Protein AF-A0A529HPP5-F1 (afdb_monomer)

Mean predicted aligned error: 4.7 Å

Solvent-accessible surface area (backbone atoms only — not comparable to full-atom values): 9201 Å² total; per-residue (Å²): 69,40,82,50,70,52,82,94,50,58,73,83,54,28,58,55,52,41,50,54,47,54,54,42,57,60,51,52,49,48,51,30,56,78,72,68,47,62,64,49,78,42,59,24,32,61,33,48,43,43,77,64,54,73,67,58,52,51,50,54,37,51,57,53,46,74,45,57,86,37,30,37,36,41,32,25,7,61,39,33,11,56,72,26,48,70,42,56,54,54,44,64,78,62,58,36,95,43,47,44,78,35,76,53,80,51,76,40,75,64,69,95,53,28,31,34,37,31,21,35,18,56,39,77,73,68,89,64,76,64,58,62,63,61,79,76,56,78,64,67,88,90,38,47,77,42,80,42,60,41,79,86,77,96,72,90,74,81,87,81,125

Foldseek 3Di:
DQPDQPVVDDPVVRVVVNVVLLCVLVVVLVVCVVVVHQEDEAQADNDQALDDDLVSLLSSQVSNQVSPPRAYEYAHEARNACVSVVSVVSNVVRHDPRYHYPNDQAWDDDPDAATEGEQHHNYNCPVDDSCVVVVVHDDPPNHHYHYRHYDDDPDPDPPPD

Structure (mmCIF, N/CA/C/O backbone):
data_AF-A0A529HPP5-F1
#
_entry.id   AF-A0A529HPP5-F1
#
loop_
_atom_site.group_PDB
_atom_site.id
_atom_site.type_symbol
_atom_site.label_atom_id
_atom_site.label_alt_id
_atom_site.label_comp_id
_atom_site.label_asym_id
_atom_site.label_entity_id
_atom_site.label_seq_id
_atom_site.pdbx_PDB_ins_code
_atom_site.Cartn_x
_atom_site.Cartn_y
_atom_site.Cartn_z
_atom_site.occupancy
_atom_site.B_iso_or_equiv
_atom_site.auth_seq_id
_atom_site.auth_comp_id
_atom_site.auth_asym_id
_atom_site.auth_atom_id
_atom_site.pdbx_PDB_model_num
ATOM 1 N N . HIS A 1 1 ? 3.121 3.083 -7.745 1.00 93.62 1 HIS A N 1
ATOM 2 C CA . HIS A 1 1 ? 3.763 2.576 -8.975 1.00 93.62 1 HIS A CA 1
ATOM 3 C C . HIS A 1 1 ? 5.286 2.760 -8.934 1.00 93.62 1 HIS A C 1
ATOM 5 O O . HIS A 1 1 ? 5.881 3.402 -9.803 1.00 93.62 1 HIS A O 1
ATOM 11 N N . ILE A 1 2 ? 5.949 2.226 -7.913 1.00 92.81 2 ILE A N 1
ATOM 12 C CA . ILE A 1 2 ? 7.409 2.175 -7.813 1.00 92.81 2 ILE A CA 1
ATOM 13 C C . ILE A 1 2 ? 7.915 1.145 -8.832 1.00 92.81 2 ILE A C 1
ATOM 15 O O . ILE A 1 2 ? 7.305 0.092 -9.012 1.00 92.81 2 ILE A O 1
ATOM 19 N N . GLY A 1 3 ? 9.006 1.466 -9.530 1.00 88.19 3 GLY A N 1
ATOM 20 C CA . GLY A 1 3 ? 9.574 0.596 -10.569 1.00 88.19 3 GLY A CA 1
ATOM 21 C C . GLY A 1 3 ? 9.028 0.810 -11.974 1.00 88.19 3 GLY A C 1
ATOM 22 O O . GLY A 1 3 ? 9.444 0.109 -12.899 1.00 88.19 3 GLY A O 1
ATOM 23 N N . LYS A 1 4 ? 8.149 1.804 -12.163 1.00 90.56 4 LYS A N 1
ATOM 24 C CA . LYS A 1 4 ? 7.633 2.160 -13.484 1.00 90.56 4 LYS A CA 1
ATOM 25 C C . LYS A 1 4 ? 8.774 2.434 -14.456 1.00 90.56 4 LYS A C 1
ATOM 27 O O . LYS A 1 4 ? 9.655 3.256 -14.207 1.00 90.56 4 LYS A O 1
ATOM 32 N N . ARG A 1 5 ? 8.770 1.722 -15.585 1.00 87.19 5 ARG A N 1
ATOM 33 C CA . ARG A 1 5 ? 9.915 1.726 -16.509 1.00 87.19 5 ARG A CA 1
ATOM 34 C C . ARG A 1 5 ? 10.028 2.995 -17.344 1.00 87.19 5 ARG A C 1
ATOM 36 O O . ARG A 1 5 ? 11.147 3.291 -17.743 1.00 87.19 5 ARG A O 1
ATOM 43 N N . PHE A 1 6 ? 8.917 3.698 -17.593 1.00 89.62 6 PHE A N 1
ATOM 44 C CA . PHE A 1 6 ? 8.820 4.880 -18.470 1.00 89.62 6 PHE A CA 1
ATOM 45 C C . PHE A 1 6 ? 9.446 4.660 -19.864 1.00 89.62 6 PHE A C 1
ATOM 47 O O . PHE A 1 6 ? 10.194 5.496 -20.359 1.00 89.62 6 PHE A O 1
ATOM 54 N N . GLY A 1 7 ? 9.155 3.516 -20.498 1.00 87.38 7 GLY A N 1
ATOM 55 C CA . GLY A 1 7 ? 9.781 3.107 -21.768 1.00 87.38 7 GLY A CA 1
ATOM 56 C C . GLY A 1 7 ? 9.559 4.071 -22.941 1.00 87.38 7 GLY A C 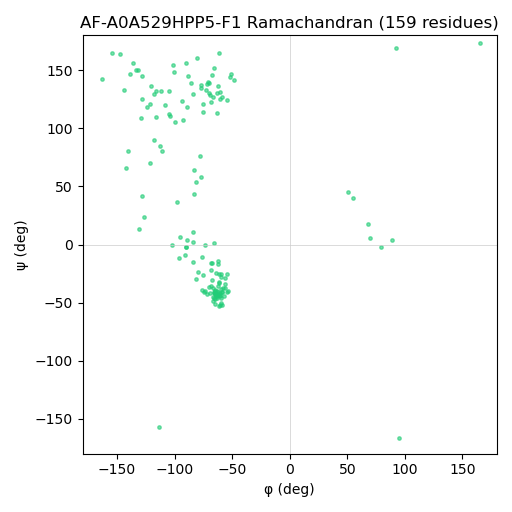1
ATOM 57 O O . GLY A 1 7 ? 10.433 4.188 -23.788 1.00 87.38 7 GLY A O 1
ATOM 58 N N . ASN A 1 8 ? 8.449 4.813 -22.938 1.00 90.69 8 ASN A N 1
ATOM 59 C CA . ASN A 1 8 ? 8.099 5.771 -23.995 1.00 90.69 8 ASN A CA 1
ATOM 60 C C . ASN A 1 8 ? 8.763 7.151 -23.822 1.00 90.69 8 ASN A C 1
ATOM 62 O O . ASN A 1 8 ? 8.473 8.062 -24.589 1.00 90.69 8 ASN A O 1
ATOM 66 N N . MET A 1 9 ? 9.593 7.332 -22.790 1.00 92.62 9 MET A N 1
ATOM 67 C CA . MET A 1 9 ? 10.272 8.596 -22.500 1.00 92.62 9 MET A CA 1
ATOM 68 C C . MET A 1 9 ? 11.734 8.560 -22.969 1.00 92.62 9 MET A C 1
ATOM 70 O O . MET A 1 9 ? 12.323 7.470 -23.008 1.00 92.62 9 MET A O 1
ATOM 74 N N . PRO A 1 10 ? 12.336 9.731 -23.259 1.00 93.06 10 PRO A N 1
ATOM 75 C CA . PRO A 1 10 ? 13.774 9.862 -23.499 1.00 93.06 10 PRO A CA 1
ATOM 76 C C . PRO A 1 10 ? 14.621 9.219 -22.387 1.00 93.06 10 PRO A C 1
ATOM 78 O O . PRO A 1 10 ? 14.214 9.199 -21.221 1.00 93.06 10 PRO A O 1
ATOM 81 N N . GLU A 1 11 ? 15.788 8.669 -22.738 1.00 87.12 11 GLU A N 1
ATOM 82 C CA . GLU A 1 11 ? 16.637 7.897 -21.812 1.00 87.12 11 GLU A CA 1
ATOM 83 C C . GLU A 1 11 ? 17.104 8.729 -20.607 1.00 87.12 11 GLU A C 1
ATOM 85 O O . GLU A 1 11 ? 17.015 8.281 -19.464 1.00 87.12 11 GLU A O 1
ATOM 90 N N . ASP A 1 12 ? 17.518 9.971 -20.856 1.00 87.56 12 ASP A N 1
ATOM 91 C CA . ASP A 1 12 ? 17.932 10.949 -19.846 1.00 87.56 12 ASP A CA 1
ATOM 92 C C . ASP A 1 12 ? 16.795 11.303 -18.870 1.00 87.56 12 ASP A C 1
ATOM 94 O O . ASP A 1 12 ? 17.020 11.528 -17.677 1.00 87.56 12 ASP A O 1
ATOM 98 N N . LEU A 1 13 ? 15.548 11.292 -19.350 1.00 92.50 13 LEU A N 1
ATOM 99 C CA . LEU A 1 13 ? 14.366 11.548 -18.532 1.00 92.50 13 LEU A CA 1
ATOM 100 C C . LEU A 1 13 ? 13.921 10.307 -17.741 1.00 92.50 13 LEU A C 1
ATOM 102 O O . LEU A 1 13 ? 13.376 10.428 -16.641 1.00 92.50 13 LEU A O 1
ATOM 106 N N . ARG A 1 14 ? 14.166 9.102 -18.264 1.00 90.75 14 ARG A N 1
ATOM 107 C CA . ARG A 1 14 ? 13.714 7.841 -17.662 1.00 90.75 14 ARG A CA 1
ATOM 108 C C . ARG A 1 14 ? 14.289 7.619 -16.264 1.00 90.75 14 ARG A C 1
ATOM 110 O O . ARG A 1 14 ? 13.541 7.231 -15.363 1.00 90.75 14 ARG A O 1
ATOM 117 N N . GLY A 1 15 ? 15.588 7.871 -16.082 1.00 87.25 15 GLY A N 1
ATOM 118 C CA . GLY A 1 15 ? 16.256 7.768 -14.779 1.00 87.25 15 GLY A CA 1
ATOM 119 C C . GLY A 1 15 ? 15.620 8.703 -13.750 1.00 87.25 15 GLY A C 1
ATOM 120 O O . GLY A 1 15 ? 15.122 8.250 -12.719 1.00 87.25 15 GLY A O 1
ATOM 121 N N . ARG A 1 16 ? 15.489 9.982 -14.114 1.00 90.62 16 ARG A N 1
ATOM 122 C CA . ARG A 1 16 ? 14.897 11.029 -13.266 1.00 90.62 16 ARG A CA 1
ATOM 123 C C . ARG A 1 16 ? 13.452 10.724 -12.869 1.00 90.62 16 ARG A C 1
ATOM 125 O O . ARG A 1 16 ? 13.050 10.974 -11.737 1.00 90.62 16 ARG A O 1
ATOM 132 N N . LEU A 1 17 ? 12.652 10.156 -13.774 1.00 92.56 17 LEU A N 1
ATOM 133 C CA . LEU A 1 17 ? 11.268 9.769 -13.474 1.00 92.56 17 LEU A CA 1
ATOM 134 C C . LEU A 1 17 ? 11.182 8.592 -12.491 1.00 92.56 17 LEU A C 1
ATOM 136 O O . LEU A 1 17 ? 10.278 8.561 -11.652 1.00 92.56 17 LEU A O 1
ATOM 140 N N . ARG A 1 18 ? 12.109 7.628 -12.570 1.00 90.00 18 ARG A N 1
ATOM 141 C CA . ARG A 1 18 ? 12.190 6.518 -11.605 1.00 90.00 18 ARG A CA 1
ATOM 142 C C . ARG A 1 18 ? 12.577 7.024 -10.221 1.00 90.00 18 ARG A C 1
ATOM 144 O O . ARG A 1 18 ? 11.912 6.671 -9.249 1.00 90.00 18 ARG A O 1
ATOM 151 N N . GLU A 1 19 ? 13.578 7.895 -10.149 1.00 90.00 19 GLU A N 1
ATOM 152 C CA . GLU A 1 19 ? 13.991 8.554 -8.907 1.00 90.00 19 GLU A CA 1
ATOM 153 C C . GLU A 1 19 ? 12.845 9.372 -8.307 1.00 90.00 19 GLU A C 1
ATOM 155 O O . GLU A 1 19 ? 12.523 9.209 -7.135 1.00 90.00 19 GLU A O 1
ATOM 160 N N . ALA A 1 20 ? 12.141 10.167 -9.118 1.00 92.69 20 ALA A N 1
ATOM 161 C CA . ALA A 1 20 ? 11.002 10.962 -8.661 1.00 92.69 20 ALA A CA 1
ATOM 162 C C . ALA A 1 20 ? 9.847 10.107 -8.108 1.00 92.69 20 ALA A C 1
ATOM 164 O O . ALA A 1 20 ? 9.139 10.540 -7.191 1.00 92.69 20 ALA A O 1
ATOM 165 N N . ARG A 1 21 ? 9.639 8.896 -8.652 1.00 93.62 21 ARG A N 1
ATOM 166 C CA . ARG A 1 21 ? 8.665 7.934 -8.110 1.00 93.62 21 ARG A CA 1
ATOM 167 C C . ARG A 1 21 ? 9.109 7.373 -6.775 1.00 93.62 21 ARG A C 1
ATOM 169 O O . ARG A 1 21 ? 8.273 7.256 -5.887 1.00 93.62 21 ARG A O 1
ATOM 176 N N . HIS A 1 22 ? 10.387 7.048 -6.635 1.00 92.00 22 HIS A N 1
ATOM 177 C CA . HIS A 1 22 ? 10.921 6.563 -5.372 1.00 92.00 22 HIS A CA 1
ATOM 178 C C . HIS A 1 22 ? 10.881 7.655 -4.289 1.00 92.00 22 HIS A C 1
ATOM 180 O O . HIS A 1 22 ? 10.283 7.454 -3.237 1.00 92.00 22 HIS A O 1
ATOM 186 N N . GLY A 1 23 ? 11.355 8.865 -4.604 1.00 94.56 23 GLY A N 1
ATOM 187 C CA . GLY A 1 23 ? 11.302 10.034 -3.718 1.00 94.56 23 GLY A CA 1
ATOM 188 C C . GLY A 1 23 ? 9.887 10.553 -3.422 1.00 94.56 23 GLY A C 1
ATOM 189 O O . GLY A 1 23 ? 9.719 11.552 -2.728 1.00 94.56 23 GLY A O 1
ATOM 190 N N . ALA A 1 24 ? 8.832 9.919 -3.945 1.00 96.44 24 ALA A N 1
ATOM 191 C CA . ALA A 1 24 ? 7.476 10.169 -3.469 1.00 96.44 24 ALA A CA 1
ATOM 192 C C . ALA A 1 24 ? 7.274 9.660 -2.031 1.00 96.44 24 ALA A C 1
ATOM 194 O O . ALA A 1 24 ? 6.514 10.284 -1.300 1.00 96.44 24 ALA A O 1
ATOM 195 N N . ILE A 1 25 ? 7.967 8.593 -1.610 1.00 97.06 25 ILE A N 1
ATOM 196 C CA . ILE A 1 25 ? 7.859 8.052 -0.244 1.00 97.06 25 ILE A CA 1
ATOM 197 C C . ILE A 1 25 ? 8.300 9.112 0.773 1.00 97.06 25 ILE A C 1
ATOM 199 O O . ILE A 1 25 ? 7.527 9.471 1.660 1.00 97.06 25 ILE A O 1
ATOM 203 N N . SER A 1 26 ? 9.492 9.687 0.593 1.00 96.75 26 SER A N 1
ATOM 204 C CA . SER A 1 26 ? 10.035 10.715 1.490 1.00 96.75 26 SER A CA 1
ATOM 205 C C . SER A 1 26 ? 9.138 11.954 1.538 1.00 96.75 26 SER A C 1
ATOM 207 O O . SER A 1 26 ? 8.859 12.478 2.614 1.00 96.75 26 SER A O 1
ATOM 209 N N . ARG A 1 27 ? 8.619 12.392 0.382 1.00 97.50 27 ARG A N 1
ATOM 210 C CA . ARG A 1 27 ? 7.703 13.542 0.298 1.00 97.50 27 ARG A CA 1
ATOM 211 C C . ARG A 1 27 ? 6.367 13.282 0.990 1.00 97.50 27 ARG A C 1
ATOM 213 O O . ARG A 1 27 ? 5.861 14.166 1.667 1.00 97.50 27 ARG A O 1
ATOM 220 N N . LEU A 1 28 ? 5.797 12.084 0.852 1.00 98.06 28 LEU A N 1
ATOM 221 C CA . LEU A 1 28 ? 4.586 11.707 1.586 1.00 98.06 28 LEU A CA 1
ATOM 222 C C . LEU A 1 28 ? 4.838 11.726 3.099 1.00 98.06 28 LEU A C 1
ATOM 224 O O . LEU A 1 28 ? 4.020 12.267 3.839 1.00 98.06 28 LEU A O 1
ATOM 228 N N . ALA A 1 29 ? 5.986 11.211 3.551 1.00 98.12 29 ALA A N 1
ATOM 229 C CA . ALA A 1 29 ? 6.376 11.252 4.959 1.00 98.12 29 ALA A CA 1
ATOM 230 C C . ALA A 1 29 ? 6.533 12.687 5.483 1.00 98.12 29 ALA A C 1
ATOM 232 O O . ALA A 1 29 ? 6.094 13.004 6.586 1.00 98.12 29 ALA A O 1
ATOM 233 N N . GLU A 1 30 ? 7.163 13.561 4.697 1.00 97.88 30 GLU A N 1
ATOM 234 C CA . GLU A 1 30 ? 7.308 14.981 5.012 1.00 97.88 30 GLU A CA 1
ATOM 235 C C . GLU A 1 30 ? 5.942 15.658 5.159 1.00 97.88 30 GLU A C 1
ATOM 237 O O . GLU A 1 30 ? 5.678 16.275 6.188 1.00 97.88 30 GLU A O 1
ATOM 242 N N . GLN A 1 31 ? 5.045 15.483 4.185 1.00 98.25 31 GLN A N 1
ATOM 243 C CA . GLN A 1 31 ? 3.703 16.066 4.244 1.00 98.25 31 GLN A CA 1
ATOM 244 C C . GLN A 1 31 ? 2.894 15.529 5.429 1.00 98.25 31 GLN A C 1
ATOM 246 O O . GLN A 1 31 ? 2.248 16.306 6.128 1.00 98.25 31 GLN A O 1
ATOM 251 N N . ALA A 1 32 ? 2.976 14.227 5.717 1.00 97.75 32 ALA A N 1
ATOM 252 C CA . ALA A 1 32 ? 2.326 13.655 6.890 1.00 97.75 32 ALA A CA 1
ATOM 253 C C . ALA A 1 32 ? 2.796 14.337 8.184 1.00 97.75 32 ALA A C 1
ATOM 255 O O . ALA A 1 32 ? 1.966 14.721 9.003 1.00 97.75 32 ALA A O 1
ATOM 256 N N . ARG A 1 33 ? 4.103 14.581 8.338 1.00 96.62 33 ARG A N 1
ATOM 257 C CA . ARG A 1 33 ? 4.643 15.297 9.505 1.00 96.62 33 ARG A CA 1
ATOM 258 C C . ARG A 1 33 ? 4.187 16.749 9.568 1.00 96.62 33 ARG A C 1
ATOM 260 O O . ARG A 1 33 ? 3.759 17.187 10.631 1.00 96.62 33 ARG A O 1
ATOM 267 N N . VAL A 1 34 ? 4.251 17.473 8.448 1.00 97.94 34 VAL A N 1
ATOM 268 C CA . VAL A 1 34 ? 3.814 18.879 8.357 1.00 97.94 34 VAL A CA 1
ATOM 269 C C . VAL A 1 34 ? 2.357 19.032 8.795 1.00 97.94 34 VAL A C 1
ATOM 271 O O . VAL A 1 34 ? 2.019 19.992 9.482 1.00 97.94 34 VAL A O 1
ATOM 274 N N . HIS A 1 35 ? 1.508 18.063 8.453 1.00 97.75 35 HIS A N 1
ATOM 275 C CA . HIS A 1 35 ? 0.087 18.069 8.794 1.00 97.75 35 HIS A CA 1
ATOM 276 C C . HIS A 1 35 ? -0.261 17.292 10.076 1.00 97.75 35 HIS A C 1
ATOM 278 O O . HIS A 1 35 ? -1.438 17.142 10.393 1.00 97.75 35 HIS A O 1
ATOM 284 N N . GLY A 1 36 ? 0.733 16.801 10.825 1.00 95.81 36 GLY A N 1
ATOM 285 C CA . GLY A 1 36 ? 0.514 16.071 12.078 1.00 95.81 36 GLY A CA 1
ATOM 286 C C . GLY A 1 36 ? -0.157 14.699 11.918 1.00 95.81 36 GLY A C 1
ATOM 287 O O . GLY A 1 36 ? -0.679 14.154 12.890 1.00 95.81 36 GLY A O 1
ATOM 288 N N . ALA A 1 37 ? -0.156 14.121 10.717 1.00 95.69 37 ALA A N 1
ATOM 289 C CA . ALA A 1 37 ? -0.659 12.776 10.481 1.00 95.69 37 ALA A CA 1
ATOM 290 C C . ALA A 1 37 ? 0.312 11.729 11.049 1.00 95.69 37 ALA A C 1
ATOM 292 O O . ALA A 1 37 ? 1.517 11.769 10.808 1.00 95.69 37 ALA A O 1
ATOM 293 N N . SER A 1 38 ? -0.227 10.752 11.779 1.00 95.00 38 SER A N 1
ATOM 294 C CA . SER A 1 38 ? 0.551 9.668 12.396 1.00 95.00 38 SER A CA 1
ATOM 295 C C . SER A 1 38 ? 0.582 8.383 11.564 1.00 95.00 38 SER A C 1
ATOM 297 O O . SER A 1 38 ? 1.335 7.459 11.875 1.00 95.00 38 SER A O 1
ATOM 299 N N . THR A 1 39 ? -0.255 8.289 10.527 1.00 96.62 39 THR A N 1
ATOM 300 C CA . THR A 1 39 ? -0.411 7.092 9.692 1.00 96.62 39 THR A CA 1
ATOM 301 C C . THR A 1 39 ? -0.650 7.493 8.234 1.00 96.62 39 THR A C 1
ATOM 303 O O . THR A 1 39 ? -1.492 8.346 7.961 1.00 96.62 39 THR A O 1
ATOM 306 N N . ILE A 1 40 ? 0.065 6.863 7.302 1.00 97.69 40 ILE A N 1
ATOM 307 C CA . ILE A 1 40 ? -0.158 6.939 5.854 1.00 97.69 40 ILE A CA 1
ATOM 308 C C . ILE A 1 40 ? -0.813 5.638 5.391 1.00 97.69 40 ILE A C 1
ATOM 310 O O . ILE A 1 40 ? -0.334 4.548 5.699 1.00 97.69 40 ILE A O 1
ATOM 314 N N . LEU A 1 41 ? -1.884 5.757 4.606 1.00 97.81 41 LEU A N 1
ATOM 315 C CA . LEU A 1 41 ? -2.569 4.630 3.976 1.00 97.81 41 LEU A CA 1
ATOM 316 C C . LEU A 1 41 ? -2.291 4.653 2.469 1.00 97.81 41 LEU A C 1
ATOM 318 O O . LEU A 1 41 ? -2.633 5.620 1.790 1.00 97.81 41 LEU A O 1
ATOM 322 N N . LEU A 1 42 ? -1.681 3.594 1.940 1.00 97.69 42 LEU A N 1
ATOM 323 C CA . LEU A 1 42 ? -1.497 3.389 0.506 1.00 97.69 42 LEU A CA 1
ATOM 324 C C . LEU A 1 42 ? -2.573 2.426 0.002 1.00 97.69 42 LEU A C 1
ATOM 326 O O . LEU A 1 42 ? -2.512 1.224 0.247 1.00 97.69 42 LEU A O 1
ATOM 330 N N . ALA A 1 43 ? -3.568 2.968 -0.699 1.00 96.44 43 ALA A N 1
ATOM 331 C CA . ALA A 1 43 ? -4.731 2.239 -1.202 1.00 96.44 43 ALA A CA 1
ATOM 332 C C . ALA A 1 43 ? -4.440 1.487 -2.518 1.00 96.44 43 ALA A C 1
ATOM 334 O O . ALA A 1 43 ? -5.133 1.687 -3.515 1.00 96.44 43 ALA A O 1
ATOM 335 N N . GLY A 1 44 ? -3.406 0.645 -2.549 1.00 95.19 44 GLY A N 1
ATOM 336 C CA . GLY A 1 44 ? -3.049 -0.143 -3.733 1.00 95.19 44 GLY A CA 1
ATOM 337 C C . GLY A 1 44 ? -2.034 0.503 -4.666 1.00 95.19 44 GLY A C 1
ATOM 338 O O . GLY A 1 44 ? -1.698 1.683 -4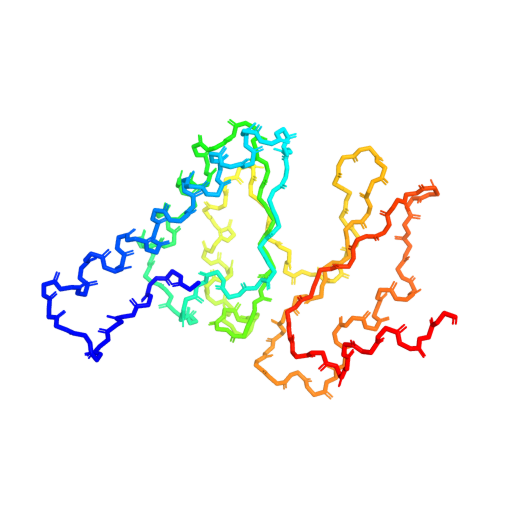.547 1.00 95.19 44 GLY A O 1
ATOM 339 N N . ASP A 1 45 ? -1.549 -0.303 -5.612 1.00 95.19 45 ASP A N 1
ATOM 340 C CA . ASP A 1 45 ? -0.647 0.093 -6.690 1.00 95.19 45 ASP A CA 1
ATOM 341 C C . ASP A 1 45 ? 0.618 0.783 -6.170 1.00 95.19 45 ASP A C 1
ATOM 343 O O . ASP A 1 45 ? 1.126 1.747 -6.753 1.00 95.19 45 ASP A O 1
ATOM 347 N N . THR A 1 46 ? 1.171 0.284 -5.065 1.00 95.81 46 THR A N 1
ATOM 348 C CA . THR A 1 46 ? 2.456 0.748 -4.539 1.00 95.81 46 THR A CA 1
ATOM 349 C C . THR A 1 46 ? 3.560 0.401 -5.529 1.00 95.81 46 THR A C 1
ATOM 351 O O . THR A 1 46 ? 4.319 1.292 -5.925 1.00 95.81 46 THR A O 1
ATOM 354 N N . PHE A 1 47 ? 3.591 -0.829 -6.040 1.00 94.94 47 PHE A N 1
ATOM 355 C CA . PHE A 1 47 ? 4.533 -1.286 -7.063 1.00 94.94 47 PHE A CA 1
ATOM 356 C C . PHE A 1 47 ? 3.882 -1.308 -8.454 1.00 94.94 47 PHE A C 1
ATOM 358 O O . PHE A 1 47 ? 2.678 -1.466 -8.598 1.00 94.94 47 PHE A O 1
ATOM 365 N N . ASP A 1 48 ? 4.668 -1.058 -9.505 1.00 91.44 48 ASP A N 1
ATOM 366 C CA . ASP A 1 48 ? 4.167 -1.021 -10.896 1.00 91.44 48 ASP A CA 1
ATOM 367 C C . ASP A 1 48 ? 4.084 -2.415 -11.550 1.00 91.44 48 ASP A C 1
ATOM 369 O O . ASP A 1 48 ? 3.456 -2.583 -12.595 1.00 91.44 48 ASP A O 1
ATOM 373 N N . THR A 1 49 ? 4.742 -3.406 -10.947 1.00 85.06 49 THR A N 1
ATOM 374 C CA . THR A 1 49 ? 4.920 -4.761 -11.477 1.00 85.06 49 THR A CA 1
ATOM 375 C C . THR A 1 49 ? 4.743 -5.792 -10.369 1.00 85.06 49 THR A C 1
ATOM 377 O O . THR A 1 49 ? 5.165 -5.555 -9.240 1.00 85.06 49 THR A O 1
ATOM 380 N N . GLU A 1 50 ? 4.211 -6.959 -10.730 1.00 84.81 50 GLU A N 1
ATOM 381 C CA . GLU A 1 50 ? 3.996 -8.108 -9.836 1.00 84.81 50 GLU A CA 1
ATOM 382 C C . GLU A 1 50 ? 5.322 -8.742 -9.379 1.00 84.81 50 GLU A C 1
ATOM 384 O O . GLU A 1 50 ? 5.393 -9.383 -8.339 1.00 84.81 50 GLU A O 1
ATOM 389 N N . THR A 1 51 ? 6.401 -8.527 -10.136 1.00 85.56 51 THR A N 1
ATOM 390 C CA . THR A 1 51 ? 7.752 -9.020 -9.822 1.00 85.56 51 THR A CA 1
ATOM 391 C C . THR A 1 51 ? 8.756 -7.863 -9.713 1.00 85.56 51 THR A C 1
ATOM 393 O O . THR A 1 51 ? 9.582 -7.660 -10.616 1.00 85.56 51 THR A O 1
ATOM 396 N N . PRO A 1 52 ? 8.676 -7.024 -8.667 1.00 87.38 52 PRO A N 1
ATOM 397 C CA . PRO A 1 52 ? 9.677 -5.996 -8.432 1.00 87.38 52 PRO A CA 1
ATOM 398 C C . PRO A 1 52 ? 11.026 -6.639 -8.096 1.00 87.38 52 PRO A C 1
ATOM 400 O O . PRO A 1 52 ? 11.094 -7.742 -7.557 1.00 87.38 52 PRO A O 1
ATOM 403 N N . THR A 1 53 ? 12.130 -5.955 -8.403 1.00 91.12 53 THR A N 1
ATOM 404 C CA . THR A 1 53 ? 13.446 -6.481 -8.025 1.00 91.12 53 THR A CA 1
ATOM 405 C C . THR A 1 53 ? 13.601 -6.462 -6.497 1.00 91.12 53 THR A C 1
ATOM 407 O O . THR A 1 53 ? 13.141 -5.512 -5.853 1.00 91.12 53 THR A O 1
ATOM 410 N N . PRO A 1 54 ? 14.307 -7.437 -5.889 1.00 91.62 54 PRO A N 1
ATOM 411 C CA . PRO A 1 54 ? 14.530 -7.449 -4.441 1.00 91.62 54 PRO A CA 1
ATOM 412 C C . PRO A 1 54 ? 15.198 -6.172 -3.914 1.00 91.62 54 PRO A C 1
ATOM 414 O O . PRO A 1 54 ? 14.901 -5.716 -2.815 1.00 91.62 54 PRO A O 1
ATOM 417 N N . ALA A 1 55 ? 16.088 -5.568 -4.710 1.00 92.06 55 ALA A N 1
ATOM 418 C CA . ALA A 1 55 ? 16.727 -4.300 -4.368 1.00 92.06 55 ALA A CA 1
ATOM 419 C C . ALA A 1 55 ? 15.711 -3.152 -4.274 1.00 92.06 55 ALA A C 1
ATOM 421 O O . ALA A 1 55 ? 15.749 -2.390 -3.316 1.00 92.06 55 ALA A O 1
ATOM 422 N N . MET A 1 56 ? 14.774 -3.064 -5.222 1.00 92.69 56 MET A N 1
ATOM 423 C CA . MET A 1 56 ? 13.748 -2.022 -5.230 1.00 92.69 56 MET A CA 1
ATOM 424 C C . MET A 1 56 ? 12.786 -2.154 -4.049 1.00 92.69 56 MET A C 1
ATOM 426 O O . MET A 1 56 ? 12.438 -1.153 -3.428 1.00 92.69 56 MET A O 1
ATOM 430 N N . LEU A 1 57 ? 12.379 -3.386 -3.735 1.00 94.75 57 LEU A N 1
ATOM 431 C CA . LEU A 1 57 ? 11.534 -3.675 -2.582 1.00 94.75 57 LEU A CA 1
ATOM 432 C C . LEU A 1 57 ? 12.227 -3.259 -1.276 1.00 94.75 57 LEU A C 1
ATOM 434 O O . LEU A 1 57 ? 11.666 -2.476 -0.514 1.00 94.75 57 LEU A O 1
ATOM 438 N N . ARG A 1 58 ? 13.475 -3.702 -1.059 1.00 95.12 58 ARG A N 1
ATOM 439 C CA . ARG A 1 58 ? 14.264 -3.314 0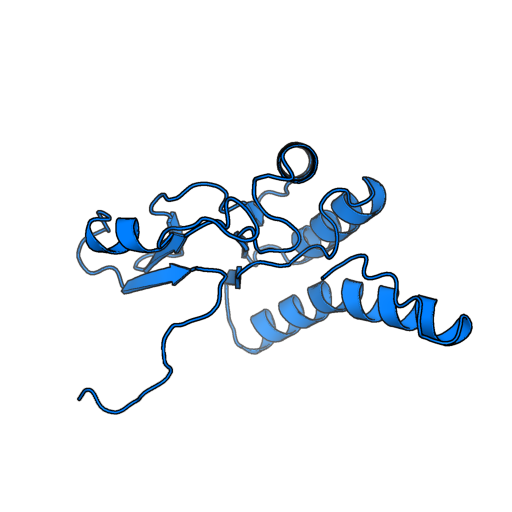.123 1.00 95.12 58 ARG A CA 1
ATOM 440 C C . ARG A 1 58 ? 14.462 -1.808 0.220 1.00 95.12 58 ARG A C 1
ATOM 442 O O . ARG A 1 58 ? 14.357 -1.262 1.308 1.00 95.12 58 ARG A O 1
ATOM 449 N N . GLN A 1 59 ? 14.726 -1.138 -0.900 1.00 95.06 59 GLN A N 1
ATOM 450 C CA . GLN A 1 59 ? 14.894 0.310 -0.920 1.00 95.06 59 GLN A CA 1
ATOM 451 C C . GLN A 1 59 ? 13.598 1.027 -0.516 1.00 95.06 59 GLN A C 1
ATOM 453 O O . GLN A 1 59 ? 13.642 1.953 0.284 1.00 95.06 59 GLN A O 1
ATOM 458 N N . ALA A 1 60 ? 12.440 0.587 -1.022 1.00 96.19 60 ALA A N 1
ATOM 459 C CA . ALA A 1 60 ? 11.147 1.160 -0.643 1.00 96.19 60 ALA A CA 1
ATOM 460 C C . ALA A 1 60 ? 10.838 0.950 0.850 1.00 96.19 60 ALA A C 1
ATOM 462 O O . ALA A 1 60 ? 10.444 1.898 1.526 1.00 96.19 60 ALA A O 1
ATOM 463 N N . MET A 1 61 ? 11.076 -0.257 1.373 1.00 97.06 61 MET A N 1
ATOM 464 C CA . MET A 1 61 ? 10.889 -0.560 2.797 1.00 97.06 61 MET A CA 1
ATOM 465 C C . MET A 1 61 ? 11.850 0.234 3.690 1.00 97.06 61 MET A C 1
ATOM 467 O O . MET A 1 61 ? 11.432 0.775 4.711 1.00 97.06 61 MET A O 1
ATOM 471 N N . ALA A 1 62 ? 13.118 0.370 3.292 1.00 96.62 62 ALA A N 1
ATOM 472 C CA . ALA A 1 62 ? 14.104 1.167 4.019 1.00 96.62 62 ALA A CA 1
ATOM 473 C C . ALA A 1 62 ? 13.725 2.655 4.062 1.00 96.62 62 ALA A C 1
ATOM 475 O O . ALA A 1 62 ? 13.870 3.295 5.101 1.00 96.62 62 ALA A O 1
ATOM 476 N N . GLU A 1 63 ? 13.203 3.202 2.964 1.00 96.88 63 GLU A N 1
ATOM 477 C CA . GLU A 1 63 ? 12.734 4.589 2.910 1.00 96.88 63 GLU A CA 1
ATOM 478 C C . GLU A 1 63 ? 11.523 4.813 3.835 1.00 96.88 63 GLU A C 1
ATOM 480 O O . GLU A 1 63 ? 11.476 5.787 4.584 1.00 96.88 63 GLU A O 1
ATOM 485 N N . MET A 1 64 ? 10.566 3.877 3.861 1.00 98.12 64 MET A N 1
ATOM 486 C CA . MET A 1 64 ? 9.440 3.927 4.804 1.00 98.12 64 MET A CA 1
ATOM 487 C C . MET A 1 64 ? 9.909 3.788 6.259 1.00 98.12 64 MET A C 1
ATOM 489 O O . MET A 1 64 ? 9.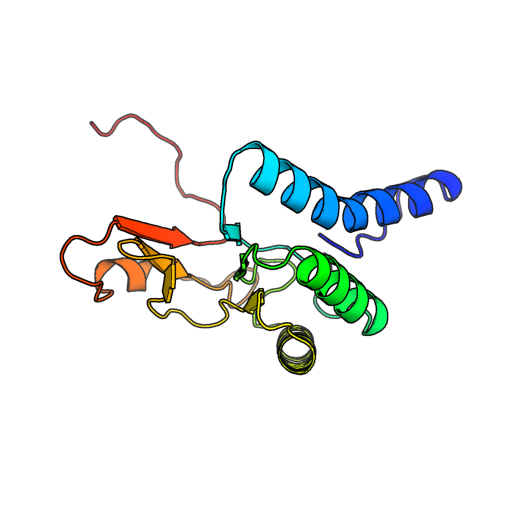427 4.514 7.132 1.00 98.12 64 MET A O 1
ATOM 493 N N . SER A 1 65 ? 10.885 2.918 6.528 1.00 98.00 65 SER A N 1
ATOM 494 C CA . SER A 1 65 ? 11.459 2.708 7.865 1.00 98.00 65 SER A CA 1
ATOM 495 C C . SER A 1 65 ? 12.068 3.984 8.454 1.00 98.00 65 SER A C 1
ATOM 497 O O . SER A 1 65 ? 11.811 4.316 9.611 1.00 98.00 65 SER A O 1
ATOM 499 N N . GLN A 1 66 ? 12.771 4.778 7.639 1.00 97.25 66 GLN A N 1
ATOM 500 C CA . GLN A 1 66 ? 13.362 6.059 8.059 1.00 97.25 66 GLN A CA 1
ATOM 501 C C . GLN A 1 66 ? 12.332 7.099 8.519 1.00 97.25 66 GLN A C 1
ATOM 503 O O . GLN A 1 66 ? 12.690 8.116 9.118 1.00 97.25 66 GLN A O 1
ATOM 508 N N . SER A 1 67 ? 11.045 6.876 8.240 1.00 96.81 67 SER A N 1
ATOM 509 C CA . SER A 1 67 ? 9.994 7.801 8.647 1.00 96.81 67 SER A CA 1
ATOM 510 C C . SER A 1 67 ? 9.386 7.533 10.026 1.00 96.81 67 SER A C 1
ATOM 512 O O . SER A 1 67 ? 8.557 8.330 10.472 1.00 96.81 67 SER A O 1
ATOM 514 N N . ALA A 1 68 ? 9.822 6.478 10.724 1.00 95.06 68 ALA A N 1
ATOM 515 C CA . ALA A 1 68 ? 9.370 6.164 12.077 1.00 95.06 68 ALA A CA 1
ATOM 516 C C . ALA A 1 68 ? 9.413 7.403 13.011 1.00 95.06 68 ALA A C 1
ATOM 518 O O . ALA A 1 68 ? 10.323 8.231 12.900 1.00 95.06 68 ALA A O 1
ATOM 519 N N . PRO A 1 69 ? 8.425 7.578 13.914 1.00 95.88 69 PRO A N 1
ATOM 520 C CA . PRO A 1 69 ? 7.348 6.642 14.258 1.00 95.88 69 PRO A CA 1
ATOM 521 C C . PRO A 1 69 ? 6.119 6.694 13.326 1.00 95.88 69 PRO A C 1
ATOM 523 O O . PRO A 1 69 ? 5.090 6.106 13.652 1.00 95.88 69 PRO A O 1
ATOM 526 N N . LEU A 1 70 ? 6.190 7.387 12.181 1.00 97.38 70 LEU A N 1
ATOM 527 C CA . LEU A 1 70 ? 5.099 7.411 11.203 1.00 97.38 70 LEU A CA 1
ATOM 528 C C . LEU A 1 70 ? 4.775 5.993 10.720 1.00 97.38 70 LEU A C 1
ATOM 530 O O . LEU A 1 70 ? 5.668 5.276 10.259 1.00 97.38 70 LEU A O 1
ATOM 534 N N . ARG A 1 71 ? 3.500 5.601 10.806 1.00 97.31 71 ARG A N 1
ATOM 535 C CA . ARG A 1 71 ? 3.041 4.285 10.349 1.00 97.31 71 ARG A CA 1
ATOM 536 C C . ARG A 1 71 ? 2.658 4.302 8.878 1.00 97.31 71 ARG A C 1
ATOM 538 O O . ARG A 1 71 ? 2.056 5.264 8.410 1.00 97.31 71 ARG A O 1
ATOM 545 N N . TRP A 1 72 ? 2.916 3.205 8.183 1.00 98.31 72 TRP A N 1
ATOM 546 C CA . TRP A 1 72 ? 2.480 2.972 6.810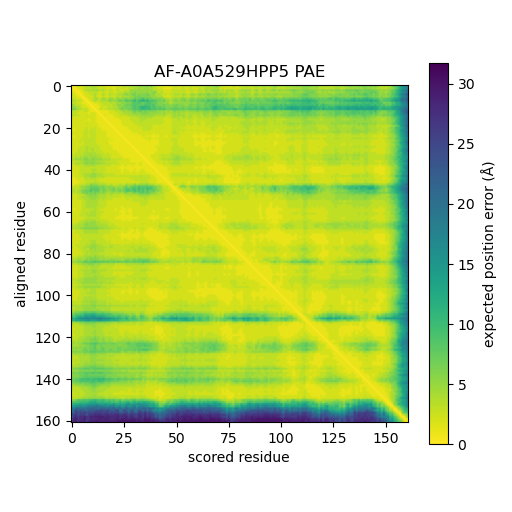 1.00 98.31 72 TRP A CA 1
ATOM 547 C C . TRP A 1 72 ? 1.602 1.740 6.756 1.00 98.31 72 TRP A C 1
ATOM 549 O O . TRP A 1 72 ? 1.939 0.716 7.342 1.00 98.31 72 TRP A O 1
ATOM 559 N N . ILE A 1 73 ? 0.501 1.820 6.022 1.00 98.31 73 ILE A N 1
ATOM 560 C CA . ILE A 1 73 ? -0.350 0.667 5.751 1.00 98.31 73 ILE A CA 1
ATOM 561 C C . ILE A 1 73 ? -0.483 0.519 4.248 1.00 98.31 73 ILE A C 1
ATOM 563 O O . ILE A 1 73 ? -0.972 1.423 3.573 1.00 98.31 73 ILE A O 1
ATOM 567 N N . LEU A 1 74 ? -0.013 -0.610 3.729 1.00 98.31 74 LEU A N 1
ATOM 568 C CA . LEU A 1 74 ? 0.029 -0.901 2.303 1.00 98.31 74 LEU A CA 1
ATOM 569 C C . LEU A 1 74 ? -1.073 -1.897 1.968 1.00 98.31 74 LEU A C 1
ATOM 571 O O . LEU A 1 74 ? -1.007 -3.057 2.367 1.00 98.31 74 LEU A O 1
ATOM 575 N N . LEU A 1 75 ? -2.074 -1.444 1.221 1.00 98.25 75 LEU A N 1
ATOM 576 C CA . LEU A 1 75 ? -3.063 -2.314 0.601 1.00 98.25 75 LEU A CA 1
ATOM 577 C C . LEU A 1 75 ? -2.528 -2.806 -0.757 1.00 98.25 75 LEU A C 1
ATOM 579 O O . LEU A 1 75 ? -1.967 -1.995 -1.494 1.00 98.25 75 LEU A O 1
ATOM 583 N N . PRO A 1 76 ? -2.727 -4.081 -1.128 1.00 97.25 76 PRO A N 1
ATOM 584 C CA . PRO A 1 76 ? -2.560 -4.553 -2.502 1.00 97.25 76 PRO A CA 1
ATOM 585 C C . PRO A 1 76 ? -3.534 -3.891 -3.486 1.00 97.25 76 PRO A C 1
ATOM 587 O O . PRO A 1 76 ? -4.728 -3.772 -3.195 1.00 97.25 76 PRO A O 1
ATOM 590 N N . GLY A 1 77 ? -3.040 -3.499 -4.663 1.00 95.25 77 GLY A N 1
ATOM 591 C CA . GLY A 1 77 ? -3.818 -2.940 -5.773 1.00 95.25 77 GLY A CA 1
ATOM 592 C C . GLY A 1 77 ? -3.849 -3.842 -7.006 1.00 95.25 77 GLY A C 1
ATOM 593 O O . GLY A 1 77 ? -3.690 -5.053 -6.919 1.00 95.25 77 GLY A O 1
ATOM 594 N N . ASN A 1 78 ? -4.097 -3.270 -8.179 1.00 93.50 78 ASN A N 1
ATOM 595 C CA . ASN A 1 78 ? -4.191 -4.018 -9.434 1.00 93.50 78 ASN A CA 1
ATOM 596 C C . ASN A 1 78 ? -2.823 -4.476 -9.961 1.00 93.50 78 ASN A C 1
ATOM 598 O O . ASN A 1 78 ? -2.693 -5.584 -10.484 1.00 93.50 78 ASN A O 1
ATOM 602 N N . HIS A 1 79 ? -1.810 -3.617 -9.862 1.00 92.12 79 HIS A N 1
ATOM 603 C CA . HIS A 1 79 ? -0.453 -3.879 -10.352 1.00 92.12 79 HIS A CA 1
ATOM 604 C C . HIS A 1 79 ? 0.369 -4.755 -9.405 1.00 92.12 79 HIS A C 1
ATOM 606 O O . HIS A 1 79 ? 1.313 -5.416 -9.834 1.00 92.12 79 HIS A O 1
ATOM 612 N N . ASP A 1 80 ? -0.008 -4.761 -8.134 1.00 94.31 80 ASP A N 1
ATOM 613 C CA . ASP A 1 80 ? 0.604 -5.512 -7.049 1.00 94.31 80 ASP A CA 1
ATOM 614 C C . ASP A 1 80 ? -0.454 -6.320 -6.285 1.00 94.31 80 ASP A C 1
ATOM 616 O O . ASP A 1 80 ? -0.439 -6.387 -5.064 1.00 94.31 80 ASP A O 1
ATOM 620 N N . SER A 1 81 ? -1.397 -6.942 -6.999 1.00 95.94 81 SER A N 1
ATOM 621 C CA . SER A 1 81 ? -2.453 -7.759 -6.375 1.00 95.94 81 SER A CA 1
ATOM 622 C C . SER A 1 81 ? -1.892 -8.955 -5.599 1.00 95.94 81 SER A C 1
ATOM 624 O O . SER A 1 81 ? -0.747 -9.350 -5.810 1.00 95.94 81 SER A O 1
ATOM 626 N N . LEU A 1 82 ? -2.700 -9.592 -4.746 1.00 95.81 82 LEU A N 1
ATOM 627 C CA . LEU A 1 82 ? -2.285 -10.792 -4.003 1.00 95.81 82 LEU A CA 1
ATOM 628 C C . LEU A 1 82 ? -1.926 -11.990 -4.900 1.00 95.81 82 LEU A C 1
ATOM 630 O O . LEU A 1 82 ? -1.243 -12.897 -4.439 1.00 95.81 82 LEU A O 1
ATOM 634 N N . LEU A 1 83 ? -2.322 -11.992 -6.180 1.00 94.06 83 LEU A N 1
ATOM 635 C CA . LEU A 1 83 ? -1.834 -12.970 -7.161 1.00 94.06 83 LEU A CA 1
ATOM 636 C C . LEU A 1 83 ? -0.306 -12.905 -7.335 1.00 94.06 83 LEU A C 1
ATOM 638 O O . LEU A 1 83 ? 0.322 -13.903 -7.683 1.00 94.06 83 LEU A O 1
ATOM 642 N N . ALA A 1 84 ? 0.300 -11.748 -7.054 1.00 91.31 84 ALA A N 1
ATOM 643 C CA . ALA A 1 84 ? 1.742 -11.560 -6.975 1.00 91.31 84 ALA A CA 1
ATOM 644 C C . ALA A 1 84 ? 2.300 -12.111 -5.648 1.00 91.31 84 ALA A C 1
ATOM 646 O O . ALA A 1 84 ? 2.919 -11.386 -4.870 1.00 91.31 84 ALA A O 1
ATOM 647 N N . ASP A 1 85 ? 2.077 -13.397 -5.380 1.00 89.62 85 ASP A N 1
ATOM 648 C CA . ASP A 1 85 ? 2.418 -14.052 -4.109 1.00 89.62 85 ASP A CA 1
ATOM 649 C C . ASP A 1 85 ? 3.899 -13.863 -3.729 1.00 89.62 85 ASP A C 1
ATOM 651 O O . ASP A 1 85 ? 4.236 -13.501 -2.603 1.00 89.62 85 ASP A O 1
ATOM 655 N N . GLN A 1 86 ? 4.798 -13.965 -4.715 1.00 92.31 86 GLN A N 1
ATOM 656 C CA . GLN A 1 86 ? 6.233 -13.747 -4.508 1.00 92.31 86 GLN A CA 1
ATOM 657 C C . GLN A 1 86 ? 6.573 -12.325 -4.046 1.00 92.31 86 GLN A C 1
ATOM 659 O O . GLN A 1 86 ? 7.493 -12.155 -3.249 1.00 92.31 86 GLN A O 1
ATOM 664 N N . LEU A 1 87 ? 5.858 -11.304 -4.532 1.00 94.62 87 LEU A N 1
ATOM 665 C CA . LEU A 1 87 ? 6.061 -9.925 -4.091 1.00 94.62 87 LEU A CA 1
ATOM 666 C C . LEU A 1 87 ? 5.684 -9.782 -2.620 1.00 94.62 87 LEU A C 1
ATOM 668 O O . LEU A 1 87 ? 6.489 -9.279 -1.841 1.00 94.62 87 LEU A O 1
ATOM 672 N N . TRP A 1 88 ? 4.490 -10.233 -2.239 1.00 95.81 88 TRP A N 1
ATOM 673 C CA . TRP A 1 88 ? 3.999 -10.057 -0.873 1.00 95.81 88 TRP A CA 1
ATOM 674 C C . TRP A 1 88 ? 4.753 -10.925 0.134 1.00 95.81 88 TRP A C 1
ATOM 676 O O . TRP A 1 88 ? 5.074 -10.432 1.210 1.00 95.81 88 TRP A O 1
ATOM 686 N N . SER A 1 89 ? 5.150 -12.145 -0.238 1.00 94.88 89 SER A N 1
ATOM 687 C CA . SER A 1 89 ? 6.045 -12.980 0.574 1.00 94.88 89 SER A CA 1
ATOM 688 C C . SER A 1 89 ? 7.428 -12.338 0.751 1.00 94.88 89 SER A C 1
ATOM 690 O O . SER A 1 89 ? 7.951 -12.268 1.864 1.00 94.88 89 SER A O 1
ATOM 692 N N . ALA A 1 90 ? 8.014 -11.796 -0.323 1.00 94.94 90 ALA A N 1
ATOM 693 C CA . ALA A 1 90 ? 9.283 -11.083 -0.221 1.00 94.94 90 ALA A CA 1
ATOM 694 C C . ALA A 1 90 ? 9.149 -9.811 0.627 1.00 94.94 90 ALA A C 1
ATOM 696 O O . ALA A 1 90 ? 10.058 -9.505 1.396 1.00 94.94 90 ALA A O 1
ATOM 697 N N . ALA A 1 91 ? 8.039 -9.078 0.504 1.00 95.88 91 ALA A N 1
ATOM 698 C CA . ALA A 1 91 ? 7.769 -7.868 1.276 1.00 95.88 91 ALA A CA 1
ATOM 699 C C . ALA A 1 91 ? 7.670 -8.174 2.770 1.00 95.88 91 ALA A C 1
ATOM 701 O O . ALA A 1 91 ? 8.319 -7.492 3.558 1.00 95.88 91 ALA A O 1
ATOM 702 N N . ASP A 1 92 ? 6.936 -9.225 3.131 1.00 96.38 92 ASP A N 1
ATOM 703 C CA . ASP A 1 92 ? 6.773 -9.695 4.508 1.00 96.38 92 ASP A CA 1
ATOM 704 C C . ASP A 1 92 ? 8.124 -10.047 5.156 1.00 96.38 92 ASP A C 1
ATOM 706 O O . ASP A 1 92 ? 8.390 -9.686 6.296 1.00 96.38 92 ASP A O 1
ATOM 710 N N . SER A 1 93 ? 9.053 -10.631 4.389 1.00 95.69 93 SER A N 1
ATOM 711 C CA . SER A 1 93 ? 10.389 -10.991 4.895 1.00 95.69 93 SER A CA 1
ATOM 712 C C . SER A 1 93 ? 11.308 -9.808 5.242 1.00 95.69 93 SER A C 1
ATOM 714 O O . SER A 1 93 ? 12.328 -10.002 5.905 1.00 95.69 93 SER A O 1
ATOM 716 N N . VAL A 1 94 ? 10.996 -8.595 4.770 1.00 96.00 94 VAL A N 1
ATOM 717 C CA . VAL A 1 94 ? 11.820 -7.387 4.974 1.00 96.00 94 VAL A CA 1
ATOM 718 C C . VAL A 1 94 ? 11.011 -6.191 5.482 1.00 96.00 94 VAL A C 1
ATOM 720 O O . VAL A 1 94 ? 11.490 -5.055 5.415 1.00 96.00 94 VAL A O 1
ATOM 723 N N . VAL A 1 95 ? 9.778 -6.418 5.939 1.00 97.00 95 VAL A N 1
ATOM 724 C CA . VAL A 1 95 ? 8.889 -5.349 6.399 1.00 97.00 95 VAL A CA 1
ATOM 725 C C . VAL A 1 95 ? 9.422 -4.751 7.712 1.00 97.00 95 VAL A C 1
ATOM 727 O O . VAL A 1 95 ? 9.746 -5.497 8.635 1.00 97.00 95 VAL A O 1
ATOM 730 N N . PRO A 1 96 ? 9.573 -3.419 7.817 1.00 97.81 96 PRO A N 1
ATOM 731 C CA . PRO A 1 96 ? 9.985 -2.774 9.061 1.00 97.81 96 PRO A CA 1
ATOM 732 C C . PRO A 1 96 ? 8.800 -2.609 10.026 1.00 97.81 96 PRO A C 1
ATOM 734 O O . PRO A 1 96 ? 7.650 -2.546 9.599 1.00 97.81 96 PRO A O 1
ATOM 737 N N . ASP A 1 97 ? 9.085 -2.422 11.317 1.00 97.38 97 ASP A N 1
ATOM 738 C CA . ASP A 1 97 ? 8.075 -2.352 12.392 1.00 97.38 97 ASP A CA 1
ATOM 739 C C . ASP A 1 97 ? 6.986 -1.281 12.194 1.00 97.38 97 ASP A C 1
ATOM 741 O O . ASP A 1 97 ? 5.863 -1.419 12.680 1.00 97.38 97 ASP A O 1
ATOM 745 N N . ASN A 1 98 ? 7.303 -0.184 11.501 1.00 97.81 98 ASN A N 1
ATOM 746 C CA . ASN A 1 98 ? 6.360 0.903 11.236 1.00 97.81 98 ASN A CA 1
ATOM 747 C C . ASN A 1 98 ? 5.556 0.716 9.937 1.00 97.81 98 ASN A C 1
ATOM 749 O O . ASN A 1 98 ? 4.797 1.613 9.566 1.00 97.81 98 ASN A O 1
ATOM 753 N N . VAL A 1 99 ? 5.709 -0.407 9.236 1.00 98.25 99 VAL A N 1
ATOM 754 C CA . VAL A 1 99 ? 4.970 -0.735 8.014 1.00 98.25 99 VAL A CA 1
ATOM 755 C C . VAL A 1 99 ? 4.104 -1.965 8.269 1.00 98.25 99 VAL A C 1
ATOM 757 O O . VAL A 1 99 ? 4.564 -2.981 8.773 1.00 98.25 99 VAL A O 1
ATOM 760 N N . LEU A 1 100 ? 2.837 -1.886 7.877 1.00 98.00 100 LEU A N 1
ATOM 761 C CA . LEU A 1 100 ? 1.889 -2.992 7.916 1.00 98.00 100 LEU A CA 1
ATOM 762 C C . LEU A 1 100 ? 1.427 -3.313 6.494 1.00 98.00 100 LEU A C 1
ATOM 764 O O . LEU A 1 100 ? 0.988 -2.431 5.752 1.00 98.00 100 LEU A O 1
ATOM 768 N N . LEU A 1 101 ? 1.490 -4.591 6.121 1.00 98.12 101 LEU A N 1
ATOM 769 C CA . LEU A 1 101 ? 0.971 -5.090 4.848 1.00 98.12 101 LEU A CA 1
ATOM 770 C C . LEU A 1 101 ? -0.476 -5.558 5.057 1.00 98.12 101 LEU A C 1
ATOM 772 O O . LEU A 1 101 ? -0.726 -6.579 5.692 1.00 98.12 101 LEU A O 1
ATOM 776 N N . ALA A 1 102 ? -1.447 -4.804 4.544 1.00 98.06 102 ALA A N 1
ATOM 777 C CA . ALA A 1 102 ? -2.871 -5.090 4.702 1.00 98.06 102 ALA A CA 1
ATOM 778 C C . ALA A 1 102 ? -3.335 -6.120 3.659 1.00 98.06 102 ALA A C 1
ATOM 780 O O . ALA A 1 102 ? -4.125 -5.816 2.770 1.00 98.06 102 ALA A O 1
ATOM 781 N N . THR A 1 103 ? -2.800 -7.339 3.743 1.00 97.56 103 THR A N 1
ATOM 782 C CA . THR A 1 103 ? -2.999 -8.426 2.764 1.00 97.56 103 THR A CA 1
ATOM 783 C C . THR A 1 103 ? -4.199 -9.323 3.069 1.00 97.56 103 THR A C 1
ATOM 785 O O . THR A 1 103 ? -4.507 -10.224 2.291 1.00 97.56 103 THR A O 1
ATOM 788 N N . ARG A 1 104 ? -4.907 -9.083 4.179 1.00 97.38 104 ARG A N 1
ATOM 789 C CA . ARG A 1 104 ? -6.071 -9.869 4.617 1.00 97.38 104 ARG A CA 1
ATOM 790 C C . ARG A 1 104 ? -7.272 -8.961 4.913 1.00 97.38 104 ARG A C 1
ATOM 792 O O . ARG A 1 104 ? -7.060 -7.858 5.411 1.00 97.38 104 ARG A O 1
ATOM 799 N N . PRO A 1 105 ? -8.514 -9.406 4.638 1.00 97.25 105 PRO A N 1
ATOM 800 C CA . PRO A 1 105 ? -9.730 -8.678 4.999 1.00 97.25 105 PRO A CA 1
ATOM 801 C C . PRO A 1 105 ? -10.053 -8.865 6.488 1.00 97.25 105 PRO A C 1
ATOM 803 O O . PRO A 1 105 ? -10.905 -9.669 6.862 1.00 97.25 105 PRO A O 1
ATOM 806 N N . GLU A 1 106 ? -9.319 -8.163 7.346 1.00 97.06 106 GLU A N 1
ATOM 807 C CA . GLU A 1 106 ? -9.474 -8.215 8.803 1.00 97.06 106 GLU A CA 1
ATOM 808 C C . GLU A 1 106 ? -9.485 -6.812 9.415 1.00 97.06 106 GLU A C 1
ATOM 810 O O . GLU A 1 106 ? -8.860 -5.894 8.890 1.00 97.06 106 GLU A O 1
ATOM 815 N N . THR A 1 107 ? -10.192 -6.630 10.532 1.00 97.06 107 THR A N 1
ATOM 816 C CA . THR A 1 107 ? -10.243 -5.337 11.225 1.00 97.06 107 THR A CA 1
ATOM 817 C C . THR A 1 107 ? -8.884 -5.002 11.842 1.00 97.06 107 THR A C 1
ATOM 819 O O . THR A 1 107 ? -8.387 -5.739 12.692 1.00 97.06 107 THR A O 1
ATOM 822 N N . LEU A 1 108 ? -8.316 -3.856 11.466 1.00 95.88 108 LEU A N 1
ATOM 823 C CA . LEU A 1 108 ? -7.062 -3.329 12.005 1.00 95.88 108 LEU A CA 1
ATOM 824 C C . LEU A 1 108 ? -7.332 -2.067 12.832 1.00 95.88 108 LEU A C 1
ATOM 826 O O . LEU A 1 108 ? -8.008 -1.154 12.368 1.00 95.88 108 LEU A O 1
ATOM 830 N N . THR A 1 109 ? -6.777 -1.961 14.036 1.00 93.00 109 THR A N 1
ATOM 831 C CA . THR A 1 109 ? -6.952 -0.759 14.870 1.00 93.00 109 THR A CA 1
ATOM 832 C C . THR A 1 109 ? -5.854 0.265 14.582 1.00 93.00 109 THR A C 1
ATOM 834 O O . THR A 1 109 ? -4.669 0.004 14.807 1.00 93.00 109 THR A O 1
ATOM 837 N N . ILE A 1 110 ? -6.229 1.453 14.099 1.00 90.25 110 ILE A N 1
ATOM 838 C CA . ILE A 1 110 ? -5.291 2.534 13.767 1.00 90.25 110 ILE A CA 1
ATOM 839 C C . ILE A 1 110 ? -5.458 3.735 14.706 1.00 90.25 110 ILE A C 1
ATOM 841 O O . ILE A 1 110 ? -6.099 4.727 14.400 1.00 90.25 110 ILE A O 1
ATOM 845 N N . GLY A 1 111 ? -4.793 3.673 15.860 1.00 83.56 111 GLY A N 1
ATOM 846 C CA . GLY A 1 111 ? -4.974 4.668 16.927 1.00 83.56 111 GLY A CA 1
ATOM 847 C C . GLY A 1 111 ? -6.006 4.179 17.943 1.00 83.56 111 GLY A C 1
ATOM 848 O O . GLY A 1 111 ? -6.313 2.992 17.951 1.00 83.56 111 GLY A O 1
ATOM 849 N N . ALA A 1 112 ? -6.502 5.058 18.817 1.00 78.81 112 ALA A N 1
ATOM 850 C CA . ALA A 1 112 ? -7.413 4.649 19.891 1.00 78.81 112 ALA A CA 1
ATOM 851 C C . ALA A 1 112 ? -8.816 4.278 19.374 1.00 78.81 112 ALA A C 1
ATOM 853 O O . ALA A 1 112 ? -9.353 3.246 19.765 1.00 78.81 112 ALA A O 1
ATOM 854 N N . ASP A 1 113 ? -9.358 5.063 18.436 1.00 89.00 113 ASP A N 1
ATOM 855 C CA . ASP A 1 113 ? -10.793 5.037 18.115 1.00 89.00 113 ASP A CA 1
ATOM 856 C C . ASP A 1 113 ? -11.089 4.819 16.625 1.00 89.00 113 ASP A C 1
ATOM 858 O O . ASP A 1 113 ? -12.142 5.219 16.132 1.00 89.00 113 ASP A O 1
ATOM 862 N N . VAL A 1 114 ? -10.167 4.218 15.865 1.00 95.25 114 VAL A N 1
ATOM 863 C CA . VAL A 1 114 ? -10.352 4.008 14.420 1.00 95.25 114 VAL A CA 1
ATOM 864 C C . VAL A 1 114 ? -10.114 2.550 14.044 1.00 95.25 114 VAL A C 1
ATOM 866 O O . VAL A 1 114 ? -9.046 1.989 14.294 1.00 95.25 114 VAL A O 1
ATOM 869 N N . ALA A 1 115 ? -11.112 1.954 13.397 1.00 97.19 115 ALA A N 1
ATOM 870 C CA . ALA A 1 115 ? -11.080 0.612 12.839 1.00 97.19 115 ALA A CA 1
ATOM 871 C C . ALA A 1 115 ? -10.918 0.689 11.316 1.00 97.19 115 ALA A C 1
ATOM 873 O O . ALA A 1 115 ? -11.830 1.101 10.601 1.00 97.19 115 ALA A O 1
ATOM 874 N N . LEU A 1 116 ? -9.754 0.286 10.822 1.00 98.00 116 LEU A N 1
ATOM 875 C CA . LEU A 1 116 ? -9.451 0.151 9.407 1.00 98.00 116 LEU A CA 1
ATOM 876 C C . LEU A 1 116 ? -9.933 -1.211 8.895 1.00 98.00 116 LEU A C 1
ATOM 878 O O . LEU A 1 116 ? -9.618 -2.252 9.469 1.00 98.00 116 LEU A O 1
ATOM 882 N N . LEU A 1 117 ? -10.671 -1.190 7.791 1.00 98.38 117 LEU A N 1
ATOM 883 C CA . LEU A 1 117 ? -11.247 -2.348 7.123 1.00 98.38 117 LEU A CA 1
ATOM 884 C C . LEU A 1 117 ? -10.641 -2.449 5.708 1.00 98.38 117 LEU A C 1
ATOM 886 O O . LEU A 1 117 ? -11.158 -1.836 4.774 1.00 98.38 117 LEU A O 1
ATOM 890 N N . PRO A 1 118 ? -9.515 -3.160 5.527 1.00 98.19 118 PRO A N 1
ATOM 891 C CA . PRO A 1 118 ? -8.869 -3.341 4.231 1.00 98.19 118 PRO A CA 1
ATOM 892 C C . PRO A 1 118 ? -9.574 -4.371 3.329 1.00 98.19 118 PRO A C 1
ATOM 894 O O . PRO A 1 118 ? -9.874 -5.490 3.727 1.00 98.19 118 PRO A O 1
ATOM 897 N N . ALA A 1 119 ? -9.768 -4.036 2.061 1.00 97.75 119 ALA A N 1
ATOM 898 C CA . ALA A 1 119 ? -10.210 -4.938 1.001 1.00 97.75 119 ALA A CA 1
ATOM 899 C C . ALA A 1 119 ? -9.054 -5.165 0.012 1.00 97.75 119 ALA A C 1
ATOM 901 O O . ALA A 1 119 ? -8.992 -4.490 -1.020 1.00 97.75 119 ALA A O 1
ATOM 902 N N . PRO A 1 120 ? -8.094 -6.056 0.334 1.00 97.06 120 PRO A N 1
ATOM 903 C CA . PRO A 1 120 ? -6.912 -6.265 -0.493 1.00 97.06 120 PRO A CA 1
ATOM 904 C C . PRO A 1 120 ? -7.293 -6.799 -1.871 1.00 97.06 120 PRO A C 1
ATOM 906 O O . PRO A 1 120 ? -8.030 -7.782 -1.983 1.00 97.06 120 PRO A O 1
ATOM 909 N N . CYS A 1 121 ? -6.759 -6.180 -2.924 1.00 95.62 121 CYS A N 1
ATOM 910 C CA . CYS A 1 121 ? -7.001 -6.626 -4.288 1.00 95.62 121 CYS A CA 1
ATOM 911 C C . CYS A 1 121 ? -6.430 -8.038 -4.501 1.00 95.62 121 CYS A C 1
ATOM 913 O O . CYS A 1 121 ? -5.216 -8.243 -4.460 1.00 95.62 121 CYS A O 1
ATOM 915 N N . THR A 1 122 ? -7.299 -9.029 -4.723 1.00 94.00 122 THR A N 1
ATOM 916 C CA . THR A 1 122 ? -6.872 -10.429 -4.887 1.00 94.00 122 THR A CA 1
ATOM 917 C C . THR A 1 122 ? -6.262 -10.687 -6.262 1.00 94.00 122 THR A C 1
ATOM 919 O O . THR A 1 122 ? -5.283 -11.414 -6.387 1.00 94.00 122 THR A O 1
ATOM 922 N N . THR A 1 123 ? -6.843 -10.075 -7.295 1.00 92.31 123 THR A N 1
ATOM 923 C CA . THR A 1 123 ? -6.424 -10.114 -8.702 1.00 92.31 123 THR A CA 1
ATOM 924 C C . THR A 1 123 ? -6.927 -8.838 -9.388 1.00 92.31 123 THR A C 1
ATOM 926 O O . THR A 1 123 ? -7.860 -8.215 -8.890 1.00 92.31 123 THR A O 1
ATOM 929 N N . ARG A 1 124 ? -6.424 -8.493 -10.582 1.00 86.06 124 ARG A N 1
ATOM 930 C CA . ARG A 1 124 ? -6.888 -7.314 -11.356 1.00 86.06 124 ARG A CA 1
ATOM 931 C C . ARG A 1 124 ? -8.394 -7.258 -11.631 1.00 86.06 124 ARG A C 1
ATOM 933 O O . ARG A 1 124 ? -8.925 -6.194 -11.933 1.00 86.06 124 ARG A O 1
ATOM 940 N N . ARG A 1 125 ? -9.071 -8.408 -11.652 1.00 86.62 125 ARG A N 1
ATOM 941 C CA . ARG A 1 125 ? -10.510 -8.522 -11.923 1.00 86.62 125 ARG A CA 1
ATOM 942 C C . ARG A 1 125 ? -11.089 -9.588 -10.997 1.00 86.62 125 ARG A C 1
ATOM 944 O O . ARG A 1 125 ? -11.288 -10.718 -11.435 1.00 86.62 125 ARG A O 1
ATOM 951 N N . PRO A 1 126 ? -11.361 -9.247 -9.728 1.00 87.31 126 PRO A N 1
ATOM 952 C CA . PRO A 1 126 ? -11.785 -10.225 -8.729 1.00 87.31 126 PRO A CA 1
ATOM 953 C C . PRO A 1 126 ? -13.175 -10.816 -9.012 1.00 87.31 126 PRO A C 1
ATOM 955 O O . PRO A 1 126 ? -13.527 -11.828 -8.416 1.00 87.31 126 PRO A O 1
ATOM 958 N N . GLY A 1 127 ? -13.972 -10.196 -9.894 1.00 88.25 127 GLY A N 1
ATOM 959 C CA . GLY A 1 127 ? -15.304 -10.680 -10.281 1.00 88.25 127 GLY A CA 1
ATOM 960 C C . GLY A 1 127 ? -16.366 -10.572 -9.182 1.00 88.25 127 GLY A C 1
ATOM 961 O O . GLY A 1 127 ? -17.484 -11.035 -9.373 1.00 88.25 127 G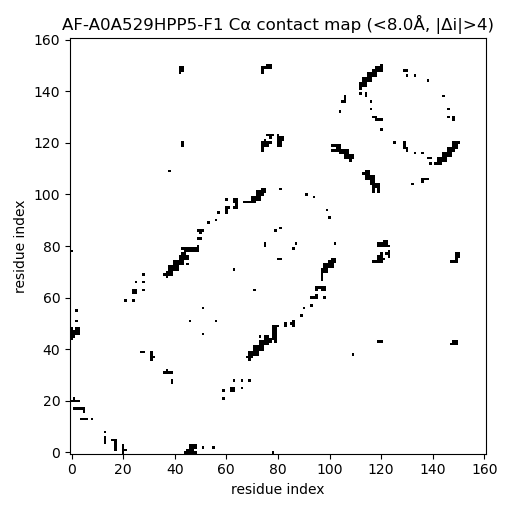LY A O 1
ATOM 962 N N . ARG A 1 128 ? -16.022 -9.962 -8.045 1.00 89.94 128 ARG A N 1
ATOM 963 C CA . ARG A 1 128 ? -16.886 -9.728 -6.885 1.00 89.94 128 ARG A CA 1
ATOM 964 C C . ARG A 1 128 ? -16.499 -8.427 -6.191 1.00 89.94 128 ARG A C 1
ATOM 966 O O . ARG A 1 128 ? -15.389 -7.930 -6.399 1.00 89.94 128 ARG A O 1
ATOM 973 N N . ASP A 1 129 ? -17.384 -7.925 -5.339 1.00 91.62 129 ASP A N 1
ATOM 974 C CA . ASP A 1 129 ? -17.093 -6.785 -4.476 1.00 91.62 129 ASP A CA 1
ATOM 975 C C . ASP A 1 129 ? -16.192 -7.219 -3.308 1.00 91.62 129 ASP A C 1
ATOM 977 O O . ASP A 1 129 ? -16.577 -8.021 -2.459 1.00 91.62 129 ASP A O 1
ATOM 981 N N . LEU A 1 130 ? -14.961 -6.708 -3.273 1.00 94.31 130 LEU A N 1
ATOM 982 C CA . LEU A 1 130 ? -14.013 -7.008 -2.198 1.00 94.31 130 LEU A CA 1
ATOM 983 C C . LEU A 1 130 ? -14.320 -6.242 -0.904 1.00 94.31 130 LEU A C 1
ATOM 985 O O . LEU A 1 130 ? -13.724 -6.550 0.123 1.00 94.31 130 LEU A O 1
ATOM 989 N N . THR A 1 131 ? -15.228 -5.266 -0.936 1.00 95.62 131 THR A N 1
ATOM 990 C CA . THR A 1 131 ? -15.640 -4.459 0.220 1.00 95.62 131 THR A CA 1
ATOM 991 C C . THR A 1 131 ? -16.833 -5.049 0.969 1.00 95.62 131 THR A C 1
ATOM 993 O O . THR A 1 131 ? -17.112 -4.627 2.085 1.00 95.62 131 THR A O 1
ATOM 996 N N . GLU A 1 132 ? -17.486 -6.081 0.425 1.00 95.06 132 GLU A N 1
ATOM 997 C CA . GLU A 1 132 ? -18.705 -6.674 0.991 1.00 95.06 132 GLU A CA 1
ATOM 998 C C . GLU A 1 132 ? -18.548 -7.082 2.468 1.00 95.06 132 GLU A C 1
ATOM 1000 O O . GLU A 1 132 ? -19.430 -6.832 3.292 1.00 95.06 132 GLU A O 1
ATOM 1005 N N . TRP A 1 133 ? -17.388 -7.638 2.833 1.00 96.31 133 TRP A N 1
ATOM 1006 C CA . TRP A 1 133 ? -17.091 -8.065 4.205 1.00 96.31 133 TRP A CA 1
ATOM 1007 C C . TRP A 1 133 ? -17.117 -6.906 5.216 1.00 96.31 133 TRP A C 1
ATOM 1009 O O . TRP A 1 133 ? -17.376 -7.126 6.402 1.00 96.31 133 TRP A O 1
ATOM 1019 N N . MET A 1 134 ? -16.877 -5.670 4.756 1.00 97.12 134 MET A N 1
ATOM 1020 C CA . MET A 1 134 ? -16.877 -4.481 5.603 1.00 97.12 134 MET A CA 1
ATOM 1021 C C . MET A 1 134 ? -18.256 -4.221 6.204 1.00 97.12 134 MET A C 1
ATOM 1023 O O . MET A 1 134 ? -18.318 -3.616 7.266 1.00 97.12 134 MET A O 1
ATOM 1027 N N . ASN A 1 135 ? -19.349 -4.686 5.591 1.00 95.19 135 ASN A N 1
ATOM 1028 C CA . ASN A 1 135 ? -20.707 -4.482 6.107 1.00 95.19 135 ASN A CA 1
ATOM 1029 C C . ASN A 1 135 ? -20.944 -5.224 7.429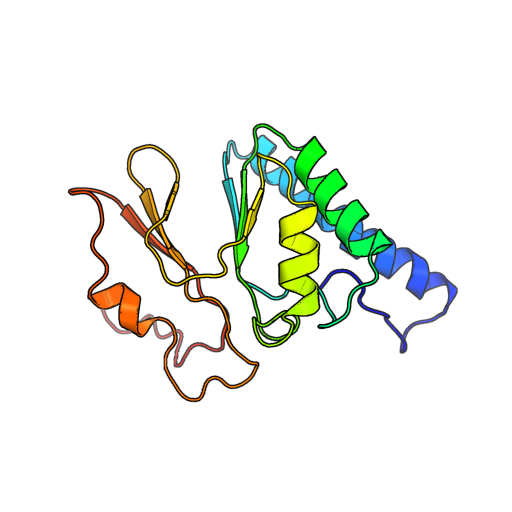 1.00 95.19 135 ASN A C 1
ATOM 1031 O O . ASN A 1 135 ? -21.589 -4.703 8.335 1.00 95.19 135 ASN A O 1
ATOM 1035 N N . SER A 1 136 ? -20.384 -6.427 7.559 1.00 95.19 136 SER A N 1
ATOM 1036 C CA . SER A 1 136 ? -20.536 -7.288 8.737 1.00 95.19 136 SER A CA 1
ATOM 1037 C C . SER A 1 136 ? -19.321 -7.275 9.664 1.00 95.19 136 SER A C 1
ATOM 1039 O O . SER A 1 136 ? -19.314 -7.980 10.673 1.00 95.19 136 SER A O 1
ATOM 1041 N N . ALA A 1 137 ? -18.275 -6.512 9.331 1.00 96.69 137 ALA A N 1
ATOM 1042 C CA . ALA A 1 137 ? -17.055 -6.462 10.122 1.00 96.69 137 ALA A CA 1
ATOM 1043 C C . ALA A 1 137 ? -17.334 -5.956 11.545 1.00 96.69 137 ALA A C 1
ATOM 1045 O O . ALA A 1 137 ? -17.882 -4.861 11.737 1.00 96.69 137 ALA A O 1
ATOM 1046 N N . ALA A 1 138 ? -16.921 -6.745 12.538 1.00 94.88 138 ALA A N 1
ATOM 1047 C CA . ALA A 1 138 ? -16.927 -6.327 13.930 1.00 94.88 138 ALA A CA 1
ATOM 1048 C C . ALA A 1 138 ? -15.846 -5.259 14.144 1.00 94.88 138 ALA A C 1
ATOM 1050 O O . ALA A 1 138 ? -14.688 -5.429 13.749 1.00 94.88 138 ALA A O 1
ATOM 1051 N N . THR A 1 139 ? -16.234 -4.158 14.777 1.00 95.00 139 THR A N 1
ATOM 1052 C CA . THR A 1 139 ? -15.348 -3.044 15.124 1.00 95.00 139 THR A CA 1
ATOM 1053 C C . THR A 1 139 ? -15.568 -2.665 16.585 1.00 95.00 139 THR A C 1
ATOM 1055 O O . THR A 1 139 ? -16.688 -2.844 17.074 1.00 95.00 139 THR A O 1
ATOM 1058 N N . PRO A 1 140 ? -14.548 -2.148 17.295 1.00 91.12 140 PRO A N 1
ATOM 1059 C CA . PRO A 1 140 ? -14.728 -1.663 18.658 1.00 91.12 140 PRO A CA 1
ATOM 1060 C C . PRO A 1 140 ? -15.897 -0.675 18.754 1.00 91.12 140 PRO A C 1
ATOM 1062 O O . PRO A 1 140 ? -16.156 0.098 17.826 1.00 91.12 140 PRO A O 1
ATOM 1065 N N . GLN A 1 141 ? -16.628 -0.720 19.868 1.00 90.50 141 GLN A N 1
ATOM 1066 C CA . GLN A 1 141 ? -17.775 0.156 20.076 1.00 90.50 141 GLN A CA 1
ATOM 1067 C C . GLN A 1 141 ? -17.331 1.623 20.055 1.00 90.50 141 GLN A C 1
ATOM 1069 O O . GLN A 1 141 ? -16.377 1.992 20.730 1.00 90.50 141 GLN A O 1
ATOM 1074 N N . GLY A 1 142 ? -18.033 2.453 19.280 1.00 90.81 142 GLY A N 1
ATOM 1075 C CA . GLY A 1 142 ? -17.712 3.876 19.136 1.00 90.81 142 GLY A CA 1
ATOM 1076 C C . GLY A 1 142 ? -16.551 4.185 18.186 1.00 90.81 142 GLY A C 1
ATOM 1077 O O . GLY A 1 142 ? -16.281 5.360 17.958 1.00 90.81 142 GLY A O 1
ATOM 1078 N N . ALA A 1 143 ? -15.898 3.176 17.595 1.00 94.94 143 ALA A N 1
ATOM 1079 C CA . ALA A 1 143 ? -14.813 3.410 16.650 1.00 94.94 143 ALA A CA 1
ATOM 1080 C C . ALA A 1 143 ? -15.318 3.997 15.323 1.00 94.94 143 ALA A C 1
ATOM 1082 O O . ALA A 1 143 ? -16.306 3.533 14.744 1.00 94.94 143 ALA A O 1
ATOM 1083 N N . ILE A 1 144 ? -14.571 4.961 14.791 1.00 95.81 144 ILE A N 1
ATOM 1084 C CA . ILE A 1 144 ? -14.695 5.423 13.411 1.00 95.81 144 ILE A CA 1
ATOM 1085 C C . ILE A 1 144 ? -14.265 4.276 12.495 1.00 95.81 144 ILE A C 1
ATOM 1087 O O . ILE A 1 144 ? -13.173 3.725 12.636 1.00 95.81 144 ILE A O 1
ATOM 1091 N N . ARG A 1 145 ? -15.118 3.912 11.539 1.00 97.00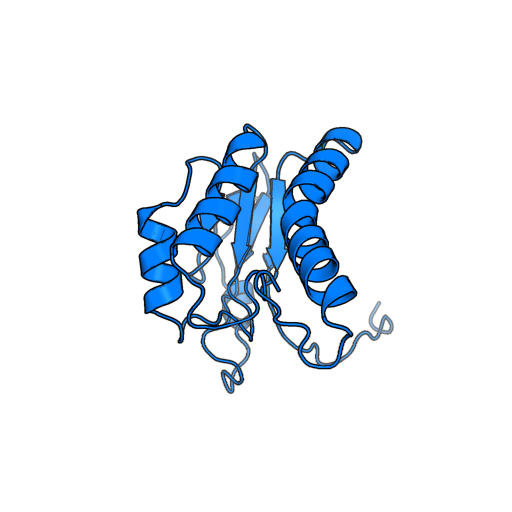 145 ARG A N 1
ATOM 1092 C CA . ARG A 1 145 ? -14.836 2.848 10.570 1.00 97.00 145 ARG A CA 1
ATOM 1093 C C . ARG A 1 145 ? -14.243 3.460 9.309 1.00 97.00 145 ARG A C 1
ATOM 1095 O O . ARG A 1 145 ? -14.875 4.307 8.686 1.00 97.00 145 ARG A O 1
ATOM 1102 N N . LEU A 1 146 ? -13.056 3.012 8.923 1.00 96.94 146 LEU A N 1
ATOM 1103 C CA . LEU A 1 146 ? -12.372 3.448 7.713 1.00 96.94 146 LEU A CA 1
ATOM 1104 C C . LEU A 1 146 ? -12.227 2.267 6.754 1.00 96.94 146 LEU A C 1
ATOM 1106 O O . LEU A 1 146 ? -11.451 1.355 7.011 1.00 96.94 146 LEU A O 1
ATOM 1110 N N . GLY A 1 147 ? -12.965 2.274 5.646 1.00 97.12 147 GLY A N 1
ATOM 1111 C CA . GLY A 1 147 ? -12.771 1.304 4.567 1.00 97.12 147 GLY A CA 1
ATOM 1112 C C . GLY A 1 147 ? -11.552 1.662 3.716 1.00 97.12 147 GLY A C 1
ATOM 1113 O O . GLY A 1 147 ? -11.358 2.829 3.380 1.00 97.12 147 GLY A O 1
ATOM 1114 N N . LEU A 1 148 ? -10.737 0.671 3.350 1.00 97.56 148 LEU A N 1
ATOM 1115 C CA . LEU A 1 148 ? -9.581 0.856 2.469 1.00 97.56 148 LEU A CA 1
ATOM 1116 C C . LEU A 1 148 ? -9.627 -0.169 1.339 1.00 97.56 148 LEU A C 1
ATOM 1118 O O . LEU A 1 148 ? -9.408 -1.352 1.567 1.00 97.56 148 LEU A O 1
ATOM 1122 N N . ALA A 1 149 ? -9.906 0.280 0.119 1.00 95.75 149 ALA A N 1
ATOM 1123 C CA . ALA A 1 149 ? -10.062 -0.581 -1.049 1.00 95.75 149 ALA A CA 1
ATOM 1124 C C . ALA A 1 149 ? -9.343 0.011 -2.266 1.00 95.75 149 ALA A C 1
ATOM 1126 O O . ALA A 1 149 ? -9.144 1.223 -2.348 1.00 95.75 149 ALA A O 1
ATOM 1127 N N . HIS A 1 150 ? -8.992 -0.847 -3.222 1.00 94.69 150 HIS A N 1
ATOM 1128 C CA . HIS A 1 150 ? -8.451 -0.444 -4.516 1.00 94.69 150 HIS A CA 1
ATOM 1129 C C . HIS A 1 150 ? -9.341 -0.981 -5.635 1.00 94.69 150 HIS A C 1
ATOM 1131 O O . HIS A 1 150 ? -9.526 -2.190 -5.765 1.00 94.69 150 HIS A O 1
A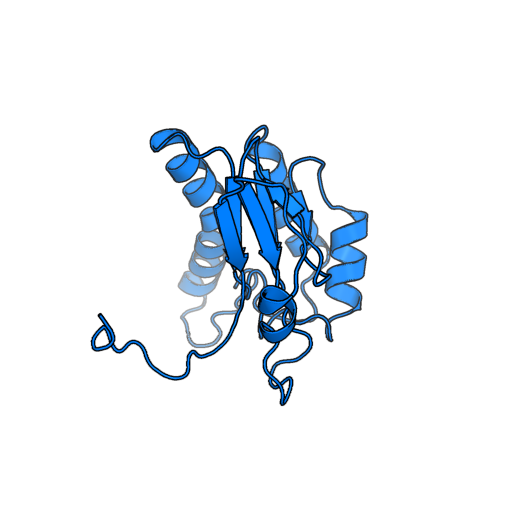TOM 1137 N N . GLY A 1 151 ? -9.878 -0.092 -6.464 1.00 85.75 151 GLY A N 1
ATOM 1138 C CA . GLY A 1 151 ? -10.737 -0.484 -7.572 1.00 85.75 151 GLY A CA 1
ATOM 1139 C C . GLY A 1 151 ? -11.509 0.686 -8.161 1.00 85.75 151 GLY A C 1
ATOM 1140 O O . GLY A 1 151 ? -11.476 1.802 -7.646 1.00 85.75 151 GLY A O 1
ATOM 1141 N N . ALA A 1 152 ? -12.203 0.413 -9.263 1.00 77.00 152 ALA A N 1
ATOM 1142 C CA . ALA A 1 152 ? -13.179 1.346 -9.797 1.00 77.00 152 ALA A CA 1
ATOM 1143 C C . ALA A 1 152 ? -14.393 1.388 -8.870 1.00 77.00 152 ALA A C 1
ATOM 1145 O O . ALA A 1 152 ? -14.853 0.352 -8.388 1.00 77.00 152 ALA A O 1
ATOM 1146 N N . ILE A 1 153 ? -14.924 2.582 -8.660 1.00 74.69 153 ILE A N 1
ATOM 1147 C CA . ILE A 1 153 ? -16.204 2.747 -7.990 1.00 74.69 153 ILE A CA 1
ATOM 1148 C C . ILE A 1 153 ? -17.338 2.722 -9.027 1.00 74.69 153 ILE A C 1
ATOM 1150 O O . ILE A 1 153 ? -17.111 3.006 -10.205 1.00 74.69 153 ILE A O 1
ATOM 1154 N N . GLN A 1 154 ? -18.558 2.383 -8.608 1.00 67.25 154 GLN A N 1
ATOM 1155 C CA . GLN A 1 154 ? -19.701 2.337 -9.529 1.00 67.25 154 GLN A CA 1
ATOM 1156 C C . GLN A 1 154 ? -20.198 3.738 -9.924 1.00 67.25 154 GLN A C 1
ATOM 1158 O O . GLN A 1 154 ? -20.531 3.947 -11.088 1.00 67.25 154 GLN A O 1
ATOM 1163 N N . ASN A 1 155 ? -20.241 4.695 -8.987 1.00 62.91 155 ASN A N 1
ATOM 1164 C CA . ASN A 1 155 ? -20.673 6.076 -9.232 1.00 62.91 155 ASN A CA 1
ATOM 1165 C C . ASN A 1 155 ? -20.231 7.019 -8.089 1.00 62.91 155 ASN A C 1
ATOM 1167 O O . ASN A 1 155 ? -20.287 6.623 -6.929 1.00 62.91 155 ASN A O 1
ATOM 1171 N N . PHE A 1 156 ? -19.831 8.257 -8.404 1.00 58.91 156 PHE A N 1
ATOM 1172 C CA . PHE A 1 156 ? -19.526 9.331 -7.437 1.00 58.91 156 PHE A CA 1
ATOM 1173 C C . PHE A 1 156 ? -20.730 10.288 -7.279 1.00 58.91 156 PHE A C 1
ATOM 1175 O O . PHE A 1 156 ? -20.545 11.500 -7.221 1.00 58.91 156 PHE A O 1
ATOM 1182 N N . SER A 1 157 ? -21.976 9.803 -7.305 1.00 53.19 157 SER A N 1
ATOM 1183 C CA . SER A 1 157 ? -23.126 10.710 -7.176 1.00 53.19 157 SER A CA 1
ATOM 1184 C C . SER A 1 157 ? -23.291 11.174 -5.729 1.00 53.19 157 SER A C 1
ATOM 1186 O O . SER A 1 157 ? -23.527 10.349 -4.849 1.00 53.19 157 SER A O 1
ATOM 1188 N N . GLU A 1 158 ? -23.239 12.488 -5.507 1.00 54.91 158 GLU A N 1
ATOM 1189 C CA . GLU A 1 158 ? -23.627 13.144 -4.246 1.00 54.91 158 GLU A CA 1
ATOM 1190 C C . GLU A 1 158 ? -25.161 13.180 -4.031 1.00 54.91 158 GLU A C 1
ATOM 1192 O O . GLU A 1 158 ? -25.626 13.629 -2.990 1.00 54.91 158 GLU A O 1
ATOM 1197 N N . ASP A 1 159 ? -25.962 12.646 -4.963 1.00 45.19 159 ASP A N 1
ATOM 1198 C CA . ASP A 1 159 ? -27.437 12.708 -4.945 1.00 45.19 159 ASP A CA 1
ATOM 1199 C C . ASP A 1 159 ? -28.110 11.624 -4.081 1.00 45.19 159 ASP A C 1
ATOM 1201 O O . ASP A 1 159 ? -29.094 10.990 -4.465 1.00 45.19 159 ASP A O 1
ATOM 1205 N N . SER A 1 160 ? -27.589 11.364 -2.889 1.00 47.06 160 SER A N 1
ATOM 1206 C CA . SER A 1 160 ? -28.297 10.550 -1.894 1.00 47.06 160 SER A CA 1
ATOM 1207 C C . SER A 1 160 ? -28.065 11.108 -0.496 1.00 47.06 160 SER A C 1
ATOM 1209 O O . SER A 1 160 ? -27.426 10.474 0.343 1.00 47.06 160 SER A O 1
ATOM 1211 N N . ALA A 1 161 ? -28.591 12.312 -0.276 1.00 37.91 161 ALA A N 1
ATOM 1212 C CA . ALA A 1 161 ? -28.860 12.892 1.035 1.00 37.91 161 ALA A CA 1
ATOM 1213 C C . ALA A 1 161 ? -30.307 13.397 1.067 1.00 37.91 161 ALA A C 1
ATOM 1215 O O . ALA A 1 161 ? -30.733 14.011 0.061 1.00 37.91 161 ALA A O 1
#

Nearest PDB structures (foldseek):
  7yzp-assembly1_B  TM=6.576E-01  e=8.659E-05  Escherichia coli
  4hd0-assembly1_B  TM=6.100E-01  e=7.178E-05  Pyrococcus furiosus DSM 3638
  5dny-assembly1_C  TM=6.314E-01  e=2.078E-04  Methanocaldococcus jannaschii DSM 2661
  6s6v-assembly1_A  TM=6.483E-01  e=1.952E-04  Escherichia coli
  1gt8-assembly2_C  TM=5.543E-01  e=2.017E-01  Sus scrofa

pLDDT: mean 91.95, std 9.98, range [37.91, 98.38]

Secondary structure (DSSP, 8-state):
-BT---TTS-HHHHHHHHHHHHTHHHHHHHHHHHTT-SEEEEES-SBSSSS--HHHHHHHHHHHHTTTTSEEEEE--STT-TT-HHHHHHHHTT--TTEEE--SS--EE-SSSEEEEEE---SS--SS-TTGGGGT----TTPEEEEEE-S--S-------

Radius of gyration: 16.77 Å; Cα contacts (8 Å, |Δi|>4): 270; chains: 1; bounding box: 47×33×44 Å

Sequence (161 aa):
HIGKRFGNMPEDLRGRLREARHGAISRLAEQARVHGASTILLAGDTFDTETPTPAMLRQAMAEMSQSAPLRWILLPGNHDSLLADQLWSAADSVVPDNVLLATRPETLTIGADVALLPAPCTTRRPGRDLTEWMNSAATPQGAIRLGLAHGAIQNFSEDSA